Protein AF-A0A0K0XZ08-F1 (afdb_monomer_lite)

Radius of gyration: 13.1 Å; chains: 1; bounding box: 26×36×33 Å

Organism: NCBI:txid1579979

Foldseek 3Di:
DVVVVVVLQVVLVVQLVVLVVVCVVPVPDLVSLQSNLVSCVSNLVLVVSLVSLVPRDLVNDDPVVSVCSVVSNVSSCVSVVVD

Secondary structure (DSSP, 8-state):
-HHHHHHHHHHHHHHHHHHHHHHHH-TT-HHHHHHHHHHHHHTT-HHHHHHHHTTS-GGGS-HHHHHHHHHHHHHHHHHHT--

Structure (mmCIF, N/CA/C/O backbone):
data_AF-A0A0K0XZ08-F1
#
_entry.id   AF-A0A0K0XZ08-F1
#
loop_
_atom_site.group_PDB
_atom_site.id
_atom_site.type_symbol
_atom_site.label_atom_id
_atom_site.label_alt_id
_atom_site.label_comp_id
_atom_site.label_asym_id
_atom_site.label_entity_id
_atom_site.label_seq_id
_atom_site.pdbx_PDB_ins_code
_atom_site.Cartn_x
_atom_site.Cartn_y
_atom_site.Cartn_z
_atom_site.occupancy
_atom_site.B_iso_or_equiv
_atom_site.auth_seq_id
_atom_site.auth_comp_id
_atom_site.auth_asym_id
_atom_site.auth_atom_id
_atom_site.pdbx_PDB_model_num
ATOM 1 N N . MET A 1 1 ? -8.444 23.746 10.467 1.00 58.59 1 MET A N 1
ATOM 2 C CA . MET A 1 1 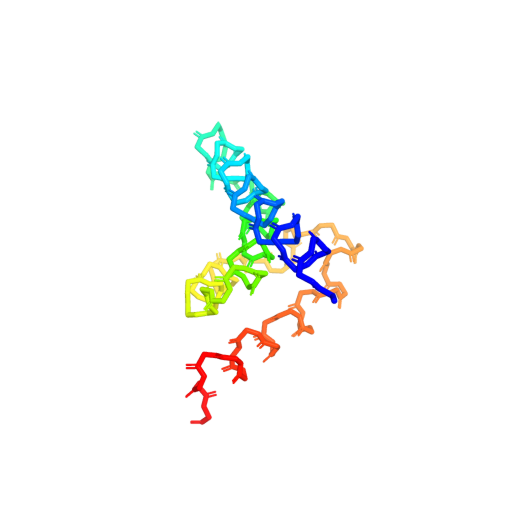? -7.723 22.639 9.787 1.00 58.59 1 MET A CA 1
ATOM 3 C C . MET A 1 1 ? -8.553 21.913 8.704 1.00 58.59 1 MET A C 1
ATOM 5 O O . MET A 1 1 ? -8.252 20.773 8.372 1.00 58.59 1 MET A O 1
ATOM 9 N N . LEU A 1 2 ? -9.554 22.544 8.069 1.00 57.44 2 LEU A N 1
ATOM 10 C CA . LEU A 1 2 ? -10.385 21.857 7.058 1.00 57.44 2 LEU A CA 1
ATOM 11 C C . LEU A 1 2 ? -9.705 21.740 5.681 1.00 57.44 2 LEU A C 1
ATOM 13 O O . LEU A 1 2 ? -9.764 20.677 5.073 1.00 57.44 2 LEU A O 1
ATOM 17 N N . ALA A 1 3 ? -8.983 22.774 5.232 1.00 65.00 3 ALA A N 1
ATOM 18 C CA . ALA A 1 3 ? -8.303 22.767 3.931 1.00 65.00 3 ALA A CA 1
ATOM 19 C C . ALA A 1 3 ? -7.228 21.666 3.817 1.00 65.00 3 ALA A C 1
ATOM 21 O O . ALA A 1 3 ? -7.215 20.917 2.848 1.00 65.00 3 ALA A O 1
ATOM 22 N N . GLN A 1 4 ? -6.387 21.491 4.844 1.00 59.44 4 GLN A N 1
ATOM 23 C CA . GLN A 1 4 ? -5.391 20.406 4.876 1.00 59.44 4 GLN A CA 1
ATOM 24 C C . GLN A 1 4 ? -6.029 19.012 4.902 1.00 59.44 4 GLN A C 1
ATOM 26 O O . GLN A 1 4 ? -5.498 18.079 4.300 1.00 59.44 4 GLN A O 1
ATOM 31 N N . THR A 1 5 ? -7.175 18.869 5.571 1.00 60.66 5 THR A N 1
ATOM 32 C CA . THR A 1 5 ? -7.888 17.589 5.665 1.00 60.66 5 THR A CA 1
ATOM 33 C C . THR A 1 5 ? -8.525 17.218 4.324 1.00 60.66 5 THR A C 1
ATOM 35 O O . THR A 1 5 ? -8.378 16.083 3.879 1.00 60.66 5 THR A O 1
ATOM 38 N N . LEU A 1 6 ? -9.143 18.183 3.633 1.00 62.31 6 LEU A N 1
ATOM 39 C CA . LEU A 1 6 ? -9.706 18.002 2.289 1.00 62.31 6 LEU A CA 1
ATOM 40 C C . LEU A 1 6 ? -8.622 17.710 1.244 1.00 62.31 6 LEU A C 1
ATOM 42 O O . LEU A 1 6 ? -8.762 16.753 0.486 1.00 62.31 6 LEU A O 1
ATOM 46 N N . SER A 1 7 ? -7.506 18.449 1.254 1.00 65.88 7 SER A N 1
ATOM 47 C CA . SER A 1 7 ? -6.369 18.156 0.369 1.00 65.88 7 SER A CA 1
ATOM 48 C C . SER A 1 7 ? -5.789 16.768 0.624 1.00 65.88 7 SER A C 1
ATOM 50 O O . SER A 1 7 ? -5.464 16.058 -0.324 1.00 65.88 7 SER A O 1
ATOM 52 N N . SER A 1 8 ? -5.705 16.343 1.888 1.00 64.62 8 SER A N 1
ATOM 53 C CA . SER A 1 8 ? -5.211 15.008 2.236 1.00 64.62 8 SER A CA 1
ATOM 54 C C . SER A 1 8 ? -6.155 13.895 1.788 1.00 64.62 8 SER A C 1
ATOM 56 O O . SER A 1 8 ? -5.682 12.813 1.466 1.00 64.62 8 SER A O 1
ATOM 58 N N . GLN A 1 9 ? -7.470 14.124 1.784 1.00 70.62 9 GLN A N 1
ATOM 59 C CA . GLN A 1 9 ? -8.444 13.141 1.303 1.00 70.62 9 GLN A CA 1
ATOM 60 C C . GLN A 1 9 ? -8.447 13.051 -0.229 1.00 70.62 9 GLN A C 1
ATOM 62 O O . GLN A 1 9 ? -8.375 11.947 -0.764 1.00 70.62 9 GLN A O 1
ATOM 67 N N . GLY 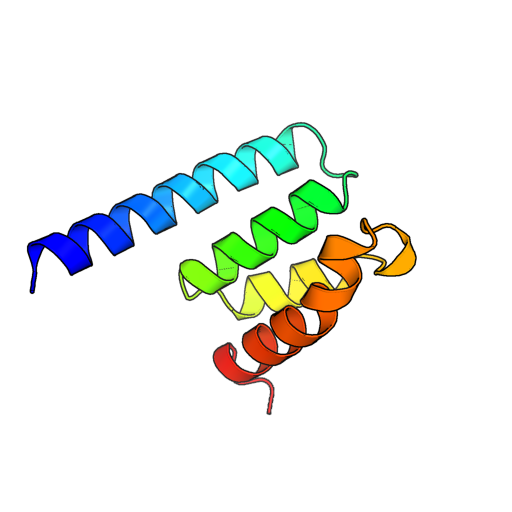A 1 10 ? -8.434 14.192 -0.928 1.00 74.25 10 GLY A N 1
ATOM 68 C CA . GLY A 1 10 ? -8.332 14.231 -2.393 1.00 74.25 10 GLY A CA 1
ATOM 69 C C . GLY A 1 10 ? -7.057 13.554 -2.900 1.00 74.25 10 GLY A C 1
ATOM 70 O O . GLY A 1 10 ? -7.123 12.632 -3.710 1.00 74.25 10 GLY A O 1
ATOM 71 N N . SER A 1 11 ? -5.913 13.890 -2.295 1.00 76.00 11 SER A N 1
ATOM 72 C CA . SER A 1 11 ? -4.612 13.315 -2.671 1.00 76.00 11 SER A CA 1
ATOM 73 C C . SER A 1 11 ? -4.550 11.800 -2.458 1.00 76.00 11 SER A C 1
ATOM 75 O O . SER A 1 11 ? -3.894 11.086 -3.215 1.00 76.00 11 SER A O 1
ATOM 77 N N . ARG A 1 12 ? -5.238 11.282 -1.430 1.00 80.69 12 ARG A N 1
ATOM 78 C CA . ARG A 1 12 ? -5.295 9.839 -1.158 1.00 80.69 12 ARG A CA 1
ATOM 79 C C . ARG A 1 12 ? -6.116 9.096 -2.209 1.00 80.69 12 ARG A C 1
ATOM 81 O O . ARG A 1 12 ? -5.667 8.051 -2.685 1.00 80.69 12 ARG A O 1
ATOM 88 N N . ALA A 1 13 ? -7.264 9.638 -2.609 1.00 81.69 13 ALA A N 1
ATOM 89 C CA . ALA A 1 13 ? -8.110 9.037 -3.638 1.00 81.69 13 ALA A CA 1
ATOM 90 C C . ALA A 1 13 ? -7.447 9.069 -5.030 1.00 81.69 13 ALA A C 1
ATOM 92 O O . ALA A 1 13 ? -7.520 8.097 -5.791 1.00 81.69 13 ALA A O 1
ATOM 93 N N . GLU A 1 14 ? -6.741 10.156 -5.348 1.00 82.56 14 GLU A N 1
ATOM 94 C CA . GLU A 1 14 ? -5.955 10.276 -6.579 1.00 82.56 14 GLU A CA 1
ATOM 95 C C . GLU A 1 14 ? -4.790 9.282 -6.608 1.00 82.56 14 GLU A C 1
ATOM 97 O O . GLU A 1 14 ? -4.620 8.569 -7.599 1.00 82.56 14 GLU A O 1
ATOM 102 N N . ALA A 1 15 ? -4.045 9.153 -5.503 1.00 84.75 15 ALA A N 1
ATOM 103 C CA . ALA A 1 15 ? -2.965 8.176 -5.388 1.00 84.75 15 ALA A CA 1
ATOM 104 C C . ALA A 1 15 ? -3.473 6.745 -5.611 1.00 84.75 15 ALA A C 1
ATOM 106 O O . ALA A 1 15 ? -2.874 5.983 -6.369 1.00 84.75 15 ALA A O 1
ATOM 107 N N . LEU A 1 16 ? -4.615 6.388 -5.018 1.00 88.56 16 LEU A N 1
ATOM 108 C CA . LEU A 1 16 ? -5.223 5.076 -5.225 1.00 88.56 16 LEU A CA 1
ATOM 109 C C . LEU A 1 16 ? -5.572 4.826 -6.697 1.00 88.56 16 LEU A C 1
ATOM 111 O O . LEU A 1 16 ? -5.292 3.753 -7.226 1.00 88.56 16 LEU A O 1
ATOM 115 N N . SER A 1 17 ? -6.141 5.825 -7.368 1.00 88.94 17 SER A N 1
ATOM 116 C CA . SER A 1 17 ? -6.482 5.734 -8.791 1.00 88.94 17 SER A CA 1
ATOM 117 C C . SER A 1 17 ? -5.236 5.563 -9.666 1.00 88.94 17 SER A C 1
ATOM 119 O O . SER A 1 17 ? -5.242 4.768 -10.607 1.00 88.94 17 SER A O 1
ATOM 121 N N . TYR A 1 18 ? -4.151 6.264 -9.331 1.00 88.56 18 TYR A N 1
ATOM 122 C CA . TYR A 1 18 ? -2.870 6.158 -10.026 1.00 88.56 18 TYR A CA 1
ATOM 123 C C . TYR A 1 18 ? -2.250 4.763 -9.882 1.00 88.56 18 TYR A C 1
ATOM 125 O O . TYR A 1 18 ? -1.912 4.129 -10.883 1.00 88.56 18 TYR A O 1
ATOM 133 N N . PHE A 1 19 ? -2.160 4.241 -8.656 1.00 88.88 19 PHE A N 1
ATOM 134 C CA . PHE A 1 19 ? -1.585 2.914 -8.421 1.00 88.88 19 PHE A CA 1
ATOM 135 C C . PHE A 1 19 ? -2.461 1.786 -8.950 1.00 88.88 19 PHE A C 1
ATOM 137 O O . PHE A 1 19 ? -1.936 0.769 -9.396 1.00 88.88 19 PHE A O 1
ATOM 144 N N . ARG A 1 20 ? -3.784 1.971 -8.979 1.00 89.88 20 ARG A N 1
ATOM 145 C CA . ARG A 1 20 ? -4.683 1.020 -9.630 1.00 89.88 20 ARG A CA 1
ATOM 146 C C . ARG A 1 20 ? -4.389 0.916 -11.124 1.00 89.88 20 ARG A C 1
ATOM 148 O O . ARG A 1 20 ? -4.281 -0.192 -11.629 1.00 89.88 20 ARG A O 1
ATOM 155 N N . ARG A 1 21 ? -4.189 2.043 -11.815 1.00 90.62 21 ARG A N 1
ATOM 156 C CA . ARG A 1 21 ? -3.771 2.026 -13.226 1.00 90.62 21 ARG A CA 1
ATOM 157 C C . ARG A 1 21 ? -2.404 1.372 -13.404 1.00 90.62 21 ARG A C 1
ATOM 159 O O . ARG A 1 21 ? -2.237 0.593 -14.329 1.00 90.62 21 ARG A O 1
ATOM 166 N N . ALA A 1 22 ? -1.446 1.644 -12.517 1.00 88.06 22 ALA A N 1
ATOM 167 C CA . ALA A 1 22 ? -0.139 0.984 -12.562 1.00 88.06 22 ALA A CA 1
ATOM 168 C C . ALA A 1 22 ? -0.262 -0.545 -12.418 1.00 88.06 22 ALA A C 1
ATOM 170 O O . ALA A 1 22 ? 0.363 -1.288 -13.168 1.00 88.06 22 ALA A O 1
ATOM 171 N N . TYR A 1 23 ? -1.126 -1.011 -11.516 1.00 88.56 23 TYR A N 1
ATOM 172 C CA . TYR A 1 23 ? -1.446 -2.429 -11.371 1.00 88.56 23 TYR A CA 1
ATOM 173 C C . TYR A 1 23 ? -2.165 -3.008 -12.600 1.00 88.56 23 TYR A C 1
ATOM 175 O O . TYR A 1 23 ? -1.890 -4.133 -12.992 1.00 88.56 23 TYR A O 1
ATOM 183 N N . GLU A 1 24 ? -3.060 -2.252 -13.238 1.00 89.62 24 GLU A N 1
ATOM 184 C CA . GLU A 1 24 ? -3.719 -2.675 -14.482 1.00 89.62 24 GLU A CA 1
ATOM 185 C C . GLU A 1 24 ? -2.735 -2.772 -15.663 1.00 89.62 24 GLU A C 1
ATOM 187 O O . GLU A 1 24 ? -2.930 -3.607 -16.544 1.00 89.62 24 GLU A O 1
ATOM 192 N N . LEU A 1 25 ? -1.669 -1.960 -15.675 1.00 90.31 25 LEU A N 1
ATOM 193 C CA . LEU A 1 25 ? -0.606 -2.032 -16.684 1.00 90.31 25 LEU A CA 1
ATOM 194 C C . LEU A 1 25 ? 0.282 -3.268 -16.508 1.00 90.31 25 LEU A C 1
ATOM 196 O O . LEU A 1 25 ? 0.650 -3.896 -17.498 1.00 90.31 25 LEU A O 1
ATOM 200 N N . ASP A 1 26 ? 0.629 -3.610 -15.268 1.00 85.69 26 ASP A N 1
ATOM 201 C CA . ASP A 1 26 ? 1.402 -4.811 -14.959 1.00 85.69 26 ASP A CA 1
ATOM 202 C C . ASP A 1 26 ? 0.964 -5.410 -13.619 1.00 85.69 26 ASP A C 1
ATOM 204 O O . ASP A 1 26 ? 1.497 -5.107 -12.546 1.00 85.69 26 ASP A O 1
ATOM 208 N N . ALA A 1 27 ? -0.023 -6.302 -13.702 1.00 84.69 27 ALA A N 1
ATOM 209 C CA . ALA A 1 27 ? -0.582 -6.981 -12.541 1.00 84.69 27 ALA A CA 1
ATOM 210 C C . ALA A 1 27 ? 0.386 -8.004 -11.923 1.00 84.69 27 ALA A C 1
ATOM 212 O O . ALA A 1 27 ? 0.160 -8.438 -10.790 1.00 84.69 27 ALA A O 1
ATOM 213 N N . GLY A 1 28 ? 1.442 -8.400 -12.646 1.00 87.38 28 GLY A N 1
ATOM 214 C CA . GLY A 1 28 ? 2.486 -9.307 -12.168 1.00 87.38 28 GLY A CA 1
ATOM 215 C C . GLY A 1 28 ? 3.588 -8.595 -11.383 1.00 87.38 28 GLY A C 1
ATOM 216 O O . GLY A 1 28 ? 4.373 -9.245 -10.692 1.00 87.38 28 GLY A O 1
ATOM 217 N N . ASN A 1 29 ? 3.640 -7.263 -11.444 1.00 89.00 29 ASN A N 1
ATOM 218 C CA . ASN A 1 29 ? 4.669 -6.491 -10.773 1.00 89.00 29 ASN A CA 1
ATOM 219 C C . ASN A 1 29 ? 4.380 -6.330 -9.276 1.00 89.00 29 ASN A C 1
ATOM 221 O O . ASN A 1 29 ? 3.525 -5.545 -8.855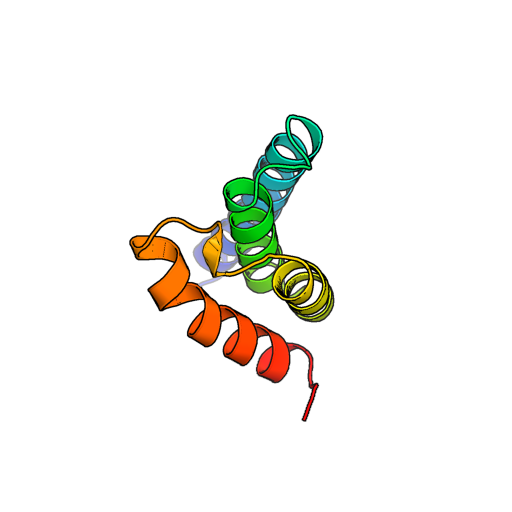 1.00 89.00 29 ASN A O 1
ATOM 225 N N . VAL A 1 30 ? 5.168 -7.023 -8.455 1.00 90.38 30 VAL A N 1
ATOM 226 C CA . VAL A 1 30 ? 5.076 -6.965 -6.988 1.00 90.38 30 VAL A CA 1
ATOM 227 C C . VAL A 1 30 ? 5.284 -5.559 -6.418 1.00 90.38 30 VAL A C 1
ATOM 229 O O . VAL A 1 30 ? 4.734 -5.242 -5.367 1.00 90.38 30 VAL A O 1
ATOM 232 N N . VAL A 1 31 ? 6.009 -4.677 -7.119 1.00 89.88 31 VAL A N 1
ATOM 233 C CA . VAL A 1 31 ? 6.195 -3.279 -6.697 1.00 89.88 31 VAL A CA 1
ATOM 234 C C . VAL A 1 31 ? 4.889 -2.497 -6.830 1.00 89.88 31 VAL A C 1
ATOM 236 O O . VAL A 1 31 ? 4.540 -1.731 -5.931 1.00 89.88 31 VAL A O 1
ATOM 239 N N . TYR A 1 32 ? 4.135 -2.702 -7.914 1.00 91.19 32 TYR A N 1
ATOM 240 C CA . TYR A 1 32 ? 2.833 -2.055 -8.096 1.00 91.19 32 TYR A CA 1
ATOM 241 C C . TYR A 1 32 ? 1.779 -2.628 -7.158 1.00 91.19 32 TYR A C 1
ATOM 243 O O . TYR A 1 32 ? 1.003 -1.862 -6.590 1.00 91.19 32 TYR A O 1
ATOM 251 N N . GLN A 1 33 ? 1.802 -3.940 -6.916 1.00 91.25 33 GLN A N 1
ATOM 252 C CA . GLN A 1 33 ? 0.963 -4.568 -5.893 1.00 91.25 33 GLN A CA 1
ATOM 253 C C . GLN A 1 33 ? 1.240 -3.970 -4.504 1.00 91.25 33 GLN A C 1
ATOM 255 O O . GLN A 1 33 ? 0.309 -3.590 -3.792 1.00 91.25 33 GLN A O 1
ATOM 260 N N . PHE A 1 34 ? 2.515 -3.805 -4.138 1.00 92.88 34 PHE A N 1
ATOM 261 C CA . PHE A 1 34 ? 2.904 -3.215 -2.858 1.00 92.88 34 PHE A CA 1
ATOM 262 C C . PHE A 1 34 ? 2.486 -1.743 -2.746 1.00 92.88 34 PHE A C 1
ATOM 264 O O . PHE A 1 34 ? 1.919 -1.323 -1.736 1.00 92.88 34 PHE A O 1
ATOM 271 N N . ALA A 1 35 ? 2.706 -0.953 -3.799 1.00 91.69 35 ALA A N 1
ATOM 272 C CA . ALA A 1 35 ? 2.312 0.452 -3.828 1.00 91.69 35 ALA A CA 1
ATOM 273 C C . ALA A 1 35 ? 0.785 0.634 -3.764 1.00 91.69 35 ALA A C 1
ATOM 275 O O . ALA A 1 35 ? 0.292 1.521 -3.062 1.00 91.69 35 ALA A O 1
ATOM 276 N N . LEU A 1 36 ? 0.029 -0.240 -4.434 1.00 93.19 36 LEU A N 1
ATOM 277 C CA . LEU A 1 36 ? -1.428 -0.256 -4.373 1.00 93.19 36 LEU A CA 1
ATOM 278 C C . LEU A 1 36 ? -1.928 -0.621 -2.967 1.00 93.19 36 LEU A C 1
ATOM 280 O O . LEU A 1 36 ? -2.827 0.047 -2.456 1.00 93.19 36 LEU A O 1
ATOM 284 N N . ALA A 1 37 ? -1.299 -1.584 -2.286 1.00 93.62 37 ALA A N 1
ATOM 285 C CA . ALA A 1 37 ? -1.610 -1.895 -0.889 1.00 93.62 37 ALA A CA 1
ATOM 286 C C . ALA A 1 37 ? -1.369 -0.704 0.057 1.00 93.62 37 ALA A C 1
ATOM 288 O O . ALA A 1 37 ? -2.215 -0.403 0.903 1.00 93.62 37 ALA A O 1
ATOM 289 N N . LYS A 1 38 ? -0.264 0.037 -0.120 1.00 92.44 38 LYS A N 1
ATOM 290 C CA . LYS A 1 38 ? -0.007 1.284 0.630 1.00 92.44 38 LYS A CA 1
ATOM 291 C C . LYS A 1 38 ? -1.108 2.317 0.398 1.00 92.44 38 LYS A C 1
ATOM 293 O O . LYS A 1 38 ? -1.571 2.957 1.342 1.00 92.44 38 LYS A O 1
ATOM 298 N N . ALA A 1 39 ? -1.551 2.471 -0.848 1.00 92.12 39 ALA A N 1
ATOM 299 C CA . ALA A 1 39 ? -2.630 3.392 -1.181 1.00 92.12 39 ALA A CA 1
ATOM 300 C C . ALA A 1 39 ? -3.977 2.950 -0.593 1.00 92.12 39 ALA A C 1
ATOM 302 O O . ALA A 1 39 ? -4.721 3.799 -0.100 1.00 92.12 39 ALA A O 1
ATOM 303 N N . TYR A 1 40 ? -4.278 1.649 -0.574 1.00 93.50 40 TYR A N 1
ATOM 304 C CA . TYR A 1 40 ? -5.461 1.125 0.109 1.00 93.50 40 TYR A CA 1
ATOM 305 C C . TYR A 1 40 ? -5.453 1.485 1.598 1.00 93.50 40 TYR A C 1
ATOM 307 O O . TYR A 1 40 ? -6.424 2.070 2.084 1.00 93.50 40 TYR A O 1
ATOM 315 N N . LEU A 1 41 ? -4.332 1.274 2.293 1.00 91.56 41 LEU A N 1
ATOM 316 C CA . LEU A 1 41 ? -4.185 1.678 3.694 1.00 91.56 41 LEU A CA 1
ATOM 317 C C . LEU A 1 41 ? -4.423 3.173 3.915 1.00 91.56 41 LEU A C 1
ATOM 319 O O . LEU A 1 41 ? -5.164 3.555 4.820 1.00 91.56 41 LEU A O 1
ATOM 323 N N . ALA A 1 42 ? -3.834 4.025 3.073 1.00 89.69 42 ALA A N 1
ATOM 324 C CA . ALA A 1 42 ? -3.996 5.473 3.183 1.00 89.69 42 ALA A CA 1
ATOM 325 C C . ALA A 1 42 ? -5.467 5.912 3.023 1.00 89.69 42 ALA A C 1
ATOM 327 O O . ALA A 1 42 ? -5.899 6.881 3.654 1.00 89.69 42 ALA A O 1
ATOM 328 N N . ASN A 1 43 ? -6.245 5.180 2.221 1.00 89.62 43 ASN A N 1
ATOM 329 C CA . ASN A 1 43 ? -7.670 5.421 1.983 1.00 89.62 43 ASN A CA 1
ATOM 330 C C . ASN A 1 43 ? -8.595 4.729 3.003 1.00 89.62 43 ASN A C 1
ATOM 332 O O . ASN A 1 43 ? -9.804 4.703 2.796 1.00 89.62 43 ASN A O 1
ATOM 336 N N . GLY A 1 44 ? -8.057 4.157 4.088 1.00 89.88 44 GLY A N 1
ATOM 337 C CA . GLY A 1 44 ? -8.848 3.446 5.103 1.00 89.88 44 GLY A CA 1
ATOM 338 C C . GLY A 1 44 ? -9.356 2.072 4.650 1.00 89.88 44 GLY A C 1
ATOM 339 O O . GLY A 1 44 ? -10.118 1.427 5.361 1.00 89.88 44 GLY A O 1
ATOM 340 N N . ARG A 1 45 ? -8.910 1.600 3.484 1.00 92.75 45 ARG A N 1
ATOM 341 C CA . ARG A 1 45 ? -9.255 0.307 2.877 1.00 92.75 45 ARG A CA 1
ATOM 342 C C . ARG A 1 45 ? -8.283 -0.773 3.350 1.00 92.75 45 ARG A C 1
ATOM 344 O O . ARG A 1 45 ? -7.563 -1.394 2.573 1.00 92.75 45 ARG A O 1
ATOM 351 N N . ALA A 1 46 ? -8.177 -0.922 4.669 1.00 93.44 46 ALA A N 1
ATOM 352 C CA . ALA A 1 46 ? -7.148 -1.753 5.287 1.00 93.44 46 ALA A CA 1
ATOM 353 C C . ALA A 1 46 ? -7.322 -3.248 4.971 1.00 93.44 46 ALA A C 1
ATOM 355 O O . ALA A 1 46 ? -6.332 -3.941 4.750 1.00 93.44 46 ALA A O 1
ATOM 356 N N . ALA A 1 47 ? -8.565 -3.730 4.862 1.00 93.50 47 ALA A N 1
ATOM 357 C CA . ALA A 1 47 ? -8.850 -5.117 4.504 1.00 93.50 47 ALA A CA 1
ATOM 358 C C . ALA A 1 47 ? -8.324 -5.473 3.103 1.00 93.50 47 ALA A C 1
ATOM 360 O O . ALA A 1 47 ? -7.672 -6.504 2.932 1.00 93.50 47 ALA A O 1
ATOM 361 N N . GLU A 1 48 ? -8.527 -4.599 2.111 1.00 93.44 48 GLU A N 1
ATOM 362 C CA . GLU A 1 48 ? -7.974 -4.809 0.768 1.00 93.44 48 GLU A CA 1
ATOM 363 C C . GLU A 1 48 ? -6.446 -4.729 0.743 1.00 93.44 48 GLU A C 1
ATOM 365 O O . GLU A 1 48 ? -5.803 -5.463 -0.008 1.00 93.44 48 GLU A O 1
ATOM 370 N N . ALA A 1 49 ? -5.852 -3.880 1.588 1.00 94.38 49 ALA A N 1
ATOM 371 C CA . ALA A 1 49 ? -4.403 -3.828 1.727 1.00 94.38 49 ALA A CA 1
ATOM 372 C C . ALA A 1 49 ? -3.833 -5.149 2.263 1.00 94.38 49 ALA A C 1
ATOM 374 O O . ALA A 1 49 ? -2.861 -5.644 1.698 1.00 94.38 49 ALA A O 1
ATOM 375 N N . VAL A 1 50 ? -4.449 -5.751 3.292 1.00 94.56 50 VAL A N 1
ATOM 376 C CA . VAL A 1 50 ? -4.038 -7.067 3.821 1.00 94.56 50 VAL A CA 1
ATOM 377 C C . VAL A 1 50 ? -4.110 -8.129 2.728 1.00 94.56 50 VAL A C 1
ATOM 379 O O . VAL A 1 50 ? -3.107 -8.783 2.454 1.00 94.56 50 VAL A O 1
ATOM 382 N N . GLN A 1 51 ? -5.255 -8.249 2.049 1.00 92.75 51 GLN A N 1
ATOM 383 C CA . GLN A 1 51 ? -5.440 -9.249 0.991 1.00 92.75 51 GLN A CA 1
ATOM 384 C C . GLN A 1 51 ? -4.421 -9.108 -0.141 1.00 92.75 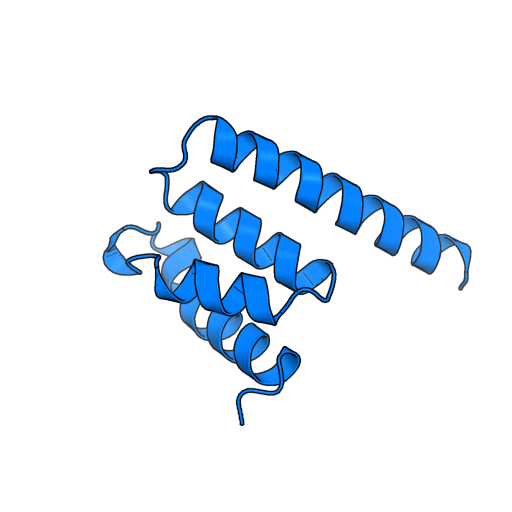51 GLN A C 1
ATOM 386 O O . GLN A 1 51 ? -3.981 -10.106 -0.707 1.00 92.75 51 GLN A O 1
ATOM 391 N N . MET A 1 52 ? -4.055 -7.877 -0.498 1.00 91.50 52 MET A N 1
ATOM 392 C CA . MET A 1 52 ? -3.056 -7.642 -1.532 1.00 91.50 52 MET A CA 1
ATOM 393 C C . MET A 1 52 ? -1.648 -7.980 -1.040 1.00 91.50 52 MET A C 1
ATOM 395 O O . MET A 1 52 ? -0.910 -8.639 -1.767 1.00 91.50 52 MET A O 1
ATOM 399 N N . LEU A 1 53 ? -1.289 -7.591 0.187 1.00 92.06 53 LEU A N 1
ATOM 400 C CA . LEU A 1 53 ? 0.025 -7.874 0.770 1.00 92.06 53 LEU A CA 1
ATOM 401 C C . LEU A 1 53 ? 0.266 -9.372 0.947 1.00 92.06 53 LEU A C 1
ATOM 403 O O . LEU A 1 53 ? 1.333 -9.847 0.588 1.00 92.06 53 LEU A O 1
ATOM 407 N N . GLU A 1 54 ? -0.730 -10.129 1.405 1.00 91.31 54 GLU A N 1
ATOM 408 C CA . GLU A 1 54 ? -0.617 -11.583 1.603 1.00 91.31 54 GLU A CA 1
ATOM 409 C C . GLU A 1 54 ? -0.376 -12.368 0.308 1.00 91.31 54 GLU A C 1
ATOM 411 O O . GLU A 1 54 ? 0.103 -13.500 0.346 1.00 91.31 54 GLU A O 1
ATOM 416 N N . ARG A 1 55 ? -0.696 -11.774 -0.845 1.00 89.25 55 ARG A N 1
ATOM 417 C CA . ARG A 1 55 ? -0.463 -12.372 -2.167 1.00 89.25 55 ARG A CA 1
ATOM 418 C C . ARG A 1 55 ? 0.906 -12.029 -2.746 1.00 89.25 55 ARG A C 1
ATOM 420 O O . ARG A 1 55 ? 1.293 -12.631 -3.745 1.00 89.25 55 ARG A O 1
ATOM 427 N N . ILE A 1 56 ? 1.608 -11.059 -2.165 1.00 90.31 56 ILE A N 1
ATOM 428 C CA . ILE A 1 56 ? 2.944 -10.660 -2.600 1.00 90.31 56 ILE A CA 1
ATOM 429 C C . ILE A 1 56 ? 3.953 -11.603 -1.956 1.00 90.31 56 ILE A C 1
ATOM 431 O O . ILE A 1 56 ? 3.956 -11.776 -0.741 1.00 90.31 56 ILE A O 1
ATOM 435 N N . ASP A 1 57 ? 4.857 -12.161 -2.757 1.00 90.12 57 ASP A N 1
ATOM 436 C CA . ASP A 1 57 ? 6.051 -12.807 -2.222 1.00 90.12 57 ASP A CA 1
ATOM 437 C C . ASP A 1 57 ? 7.050 -11.723 -1.775 1.00 90.12 57 ASP A C 1
ATOM 439 O O . ASP A 1 57 ? 7.584 -10.992 -2.621 1.00 90.12 57 ASP A O 1
ATOM 443 N N . PRO A 1 58 ? 7.355 -11.596 -0.469 1.00 87.50 58 PRO A N 1
ATOM 444 C CA . PRO A 1 58 ? 8.304 -10.599 0.005 1.00 87.50 58 PRO A CA 1
ATOM 445 C C . PRO A 1 58 ? 9.690 -10.782 -0.621 1.00 87.50 58 PRO A C 1
ATOM 447 O O . PRO A 1 58 ? 10.410 -9.807 -0.805 1.00 87.50 58 PRO A O 1
ATOM 450 N N . SER A 1 59 ? 10.077 -11.999 -1.008 1.00 88.88 59 SER A N 1
ATOM 451 C CA . SER A 1 59 ? 11.367 -12.261 -1.651 1.00 88.88 59 SER A CA 1
ATOM 452 C C . SER A 1 59 ? 11.487 -11.649 -3.053 1.00 88.88 59 SER A C 1
ATOM 454 O O . SER A 1 59 ? 12.603 -11.423 -3.520 1.00 88.88 59 SER A O 1
ATOM 456 N N . ALA A 1 60 ? 10.366 -11.305 -3.693 1.00 89.38 60 ALA A N 1
ATOM 457 C CA . ALA A 1 60 ? 10.332 -10.632 -4.987 1.00 89.38 60 ALA A CA 1
ATOM 458 C C . ALA A 1 60 ? 10.410 -9.099 -4.864 1.00 89.38 60 ALA A C 1
ATOM 460 O O . ALA A 1 60 ? 10.742 -8.416 -5.832 1.00 89.38 60 ALA A O 1
ATOM 461 N N . LEU A 1 61 ? 10.149 -8.535 -3.678 1.00 88.88 61 LEU A N 1
ATOM 462 C CA . LEU A 1 61 ? 10.244 -7.091 -3.459 1.00 88.88 61 LEU A CA 1
ATOM 463 C C . LEU A 1 61 ? 11.708 -6.613 -3.486 1.00 88.88 61 LEU A C 1
ATOM 465 O O . LEU A 1 61 ? 12.616 -7.364 -3.130 1.00 88.88 61 LEU A O 1
ATOM 469 N N . PRO A 1 62 ? 11.980 -5.350 -3.838 1.00 90.25 62 PRO A N 1
ATOM 470 C CA . PRO A 1 62 ? 13.261 -4.702 -3.573 1.00 90.25 62 PRO A CA 1
ATOM 471 C C . PRO A 1 62 ? 13.602 -4.717 -2.077 1.00 90.25 62 PRO A C 1
ATOM 473 O O . PRO A 1 62 ? 12.716 -4.599 -1.232 1.00 90.25 62 PRO A O 1
ATOM 476 N N . SER A 1 63 ? 14.886 -4.794 -1.728 1.00 88.81 63 SER A N 1
ATOM 477 C CA . SER A 1 63 ? 15.361 -4.817 -0.332 1.00 88.81 63 SER A CA 1
ATOM 478 C C . SER A 1 63 ? 14.844 -3.645 0.512 1.00 88.81 63 SER A C 1
ATOM 480 O O . SER A 1 63 ? 14.497 -3.841 1.675 1.00 88.81 63 SER A O 1
ATOM 482 N N . SER A 1 64 ? 14.708 -2.456 -0.082 1.00 86.31 64 SER A N 1
ATOM 483 C CA . SER A 1 64 ? 14.106 -1.281 0.563 1.00 86.31 64 SER A CA 1
ATOM 484 C C . SER A 1 64 ? 12.634 -1.482 0.945 1.00 86.31 64 SER A C 1
ATOM 486 O O . SER A 1 64 ? 12.212 -1.042 2.009 1.00 86.31 64 SER A O 1
ATOM 488 N N . GLN A 1 65 ? 11.858 -2.177 0.112 1.00 89.12 65 GLN A N 1
ATOM 489 C CA . GLN A 1 65 ? 10.429 -2.432 0.332 1.00 89.12 65 GLN A CA 1
ATOM 490 C C . GLN A 1 65 ? 10.196 -3.678 1.190 1.00 89.12 65 GLN A C 1
ATOM 492 O O . GLN A 1 65 ? 9.250 -3.710 1.970 1.00 89.12 65 GLN A O 1
ATOM 497 N N . ARG A 1 66 ? 11.087 -4.677 1.127 1.00 89.56 66 ARG A N 1
ATOM 498 C CA . ARG A 1 66 ? 11.053 -5.853 2.017 1.00 89.56 66 ARG A CA 1
ATOM 499 C C . ARG A 1 66 ? 11.100 -5.474 3.486 1.00 89.56 66 ARG A C 1
ATOM 501 O O . ARG A 1 66 ? 10.360 -6.045 4.279 1.00 89.56 66 ARG A O 1
ATOM 508 N N . ALA A 1 67 ? 11.967 -4.525 3.834 1.00 88.88 67 ALA A N 1
ATOM 509 C CA . ALA A 1 67 ? 12.086 -4.046 5.204 1.00 88.88 67 ALA A CA 1
ATOM 510 C C . ALA A 1 67 ? 10.785 -3.379 5.687 1.00 88.88 67 ALA A C 1
ATOM 512 O O . ALA A 1 67 ? 10.393 -3.547 6.837 1.00 88.88 67 ALA A O 1
ATOM 513 N N . GLU A 1 68 ? 10.090 -2.665 4.797 1.00 91.12 68 GLU A N 1
ATOM 514 C CA . GLU A 1 68 ? 8.820 -1.997 5.106 1.00 91.12 68 GLU A CA 1
ATOM 515 C C . GLU A 1 68 ? 7.621 -2.963 5.094 1.00 91.12 68 GLU A C 1
ATOM 517 O O . GLU A 1 68 ? 6.650 -2.744 5.817 1.00 91.12 68 GLU A O 1
ATOM 522 N N . TYR A 1 69 ? 7.683 -4.047 4.311 1.00 92.19 69 TYR A N 1
ATOM 523 C CA . TYR A 1 69 ? 6.565 -4.965 4.077 1.00 92.19 69 TYR A CA 1
ATOM 524 C C . TYR A 1 69 ? 5.925 -5.481 5.365 1.00 92.19 69 TYR A C 1
ATOM 526 O O . TYR A 1 69 ? 4.704 -5.430 5.510 1.00 92.19 69 TYR A O 1
ATOM 534 N N . GLN A 1 70 ? 6.739 -5.935 6.320 1.00 90.06 70 GLN A N 1
ATOM 535 C CA . GLN A 1 70 ? 6.224 -6.470 7.581 1.00 90.06 70 GLN A CA 1
ATOM 536 C C . GLN A 1 70 ? 5.496 -5.396 8.395 1.00 90.06 70 GLN A C 1
ATOM 538 O O . GLN A 1 70 ? 4.407 -5.652 8.901 1.00 90.06 70 GLN A O 1
ATOM 543 N N . GLY A 1 71 ? 6.058 -4.186 8.483 1.00 92.75 71 GLY A N 1
ATOM 544 C CA . GLY A 1 71 ? 5.426 -3.073 9.193 1.00 9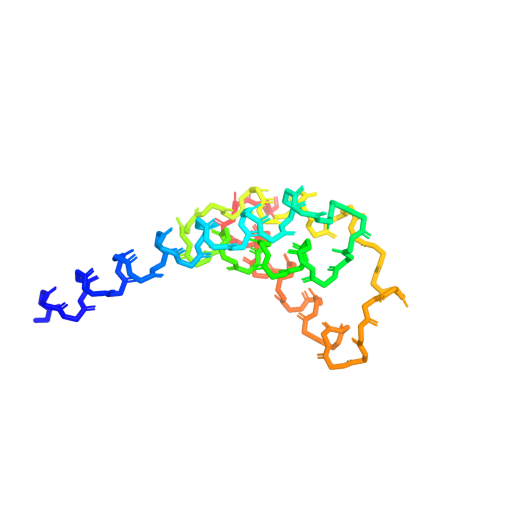2.75 71 GLY A CA 1
ATOM 545 C C . GLY A 1 71 ? 4.099 -2.670 8.554 1.00 92.75 71 GLY A C 1
ATOM 546 O O . GLY A 1 71 ? 3.108 -2.468 9.254 1.00 92.75 71 GLY A O 1
ATOM 547 N N . LEU A 1 72 ? 4.059 -2.638 7.222 1.00 92.88 72 LEU A N 1
ATOM 548 C CA . LEU A 1 72 ? 2.855 -2.309 6.473 1.00 92.88 72 LEU A CA 1
ATOM 549 C C . LEU A 1 72 ? 1.758 -3.369 6.640 1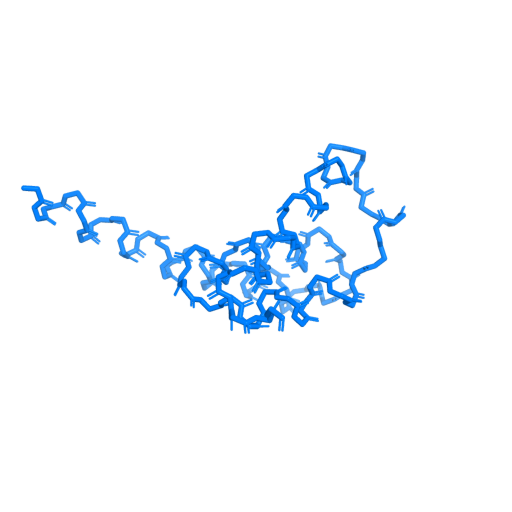.00 92.88 72 LEU A C 1
ATOM 551 O O . LEU A 1 72 ? 0.602 -3.015 6.855 1.00 92.88 72 LEU A O 1
ATOM 555 N N . LEU A 1 73 ? 2.106 -4.659 6.582 1.00 93.69 73 LEU A N 1
ATOM 556 C CA . LEU A 1 73 ? 1.149 -5.752 6.778 1.00 93.69 73 LEU A CA 1
ATOM 557 C C . LEU A 1 73 ? 0.562 -5.735 8.191 1.00 93.69 73 LEU A C 1
ATOM 559 O O . LEU A 1 73 ? -0.648 -5.881 8.352 1.00 93.69 73 LEU A O 1
ATOM 563 N N . GLN A 1 74 ? 1.397 -5.511 9.206 1.00 93.19 74 GLN A N 1
ATOM 564 C CA . GLN A 1 74 ? 0.931 -5.418 10.589 1.00 93.19 74 GLN A CA 1
ATOM 565 C C . GLN A 1 74 ? 0.015 -4.212 10.794 1.00 93.19 74 GLN A C 1
ATOM 567 O O . GLN A 1 74 ? -1.057 -4.339 11.383 1.00 93.19 74 GLN A O 1
ATOM 572 N N . GLN A 1 75 ? 0.382 -3.056 10.235 1.00 92.56 75 GLN A N 1
ATOM 573 C CA . GLN A 1 75 ? -0.470 -1.871 10.259 1.00 92.56 75 GLN A CA 1
ATOM 574 C C . GLN A 1 75 ? -1.804 -2.117 9.542 1.00 92.56 75 GLN A C 1
ATOM 576 O O . GLN A 1 75 ? -2.850 -1.690 10.026 1.00 92.56 75 GLN A O 1
ATOM 581 N N . ALA A 1 76 ? -1.786 -2.817 8.405 1.00 93.62 76 ALA A N 1
ATOM 582 C CA . ALA A 1 76 ? -2.999 -3.162 7.676 1.00 93.62 76 ALA A CA 1
ATOM 583 C C . ALA A 1 76 ? -3.919 -4.073 8.487 1.00 93.62 76 ALA A C 1
ATOM 585 O O . ALA A 1 76 ? -5.122 -3.826 8.532 1.00 93.62 76 ALA A O 1
ATOM 586 N N . ARG A 1 77 ? -3.364 -5.078 9.170 1.00 93.19 77 ARG A N 1
ATOM 587 C CA . ARG A 1 77 ? -4.142 -5.993 10.011 1.00 93.19 77 ARG A CA 1
ATOM 588 C C . ARG A 1 77 ? -4.776 -5.289 11.203 1.00 93.19 77 ARG A C 1
ATOM 590 O O . ARG A 1 77 ? -5.987 -5.397 11.380 1.00 93.19 77 ARG A O 1
ATOM 597 N N . ALA A 1 78 ? -3.989 -4.486 11.918 1.00 92.62 78 ALA A N 1
ATOM 598 C CA . ALA A 1 78 ? -4.476 -3.680 13.034 1.00 92.62 78 ALA A CA 1
ATOM 599 C C . ALA A 1 78 ? -5.603 -2.724 12.602 1.00 92.62 78 ALA A C 1
ATOM 601 O O . ALA A 1 78 ? -6.635 -2.631 13.258 1.00 92.62 78 ALA A O 1
ATOM 602 N N . ASN A 1 79 ? -5.450 -2.054 11.454 1.00 90.56 79 ASN A N 1
ATOM 603 C CA . ASN A 1 79 ? -6.458 -1.117 10.949 1.00 90.56 79 ASN A CA 1
ATOM 604 C C . ASN A 1 79 ? -7.722 -1.802 10.408 1.00 90.56 79 ASN A C 1
ATOM 606 O O . ASN A 1 79 ? -8.776 -1.174 10.347 1.00 90.56 79 ASN A O 1
ATOM 610 N N . ALA A 1 80 ? -7.616 -3.051 9.962 1.00 88.19 80 ALA A N 1
ATOM 611 C CA . ALA A 1 80 ? -8.744 -3.822 9.456 1.00 88.19 80 ALA A CA 1
ATOM 612 C C . ALA A 1 80 ? -9.500 -4.580 10.561 1.00 88.19 80 ALA A C 1
ATOM 614 O O . ALA A 1 80 ? -10.550 -5.151 10.277 1.00 88.19 80 ALA A O 1
ATOM 615 N N . GLY A 1 81 ? -8.994 -4.576 11.800 1.00 83.25 81 GLY A N 1
ATOM 616 C CA . GLY A 1 81 ? -9.591 -5.316 12.912 1.00 83.25 81 GLY A CA 1
ATOM 617 C C . GLY A 1 81 ? -9.402 -6.830 12.805 1.00 83.25 81 GLY A C 1
ATOM 618 O O . GLY A 1 81 ? -10.233 -7.579 13.311 1.00 83.25 81 GLY A O 1
ATOM 619 N N . PHE A 1 82 ? -8.340 -7.283 12.127 1.00 65.19 82 PHE A N 1
ATOM 620 C CA . PHE A 1 82 ? -7.880 -8.669 12.232 1.00 65.19 82 PHE A CA 1
ATOM 621 C C . PHE A 1 82 ? -7.051 -8.802 13.524 1.00 65.19 82 PHE A C 1
ATOM 623 O O . PHE A 1 82 ? -5.822 -8.817 13.461 1.00 65.19 82 PHE A O 1
ATOM 630 N N . ASP A 1 83 ? -7.728 -8.805 14.675 1.00 53.72 83 ASP A N 1
ATOM 631 C CA . ASP A 1 83 ? -7.182 -9.197 15.989 1.00 53.72 83 ASP A CA 1
ATOM 632 C C . ASP A 1 83 ? -7.405 -10.700 16.232 1.00 53.72 83 ASP A C 1
ATOM 634 O O . ASP A 1 83 ? -8.528 -11.186 15.947 1.00 53.72 83 ASP A O 1
#

pLDDT: mean 86.05, std 10.14, range [53.72, 94.56]

Sequence (83 aa):
MLAQTLSSQGSRAEALSYFRRAYELDAGNVVYQFALAKAYLANGRAAEAVQMLERIDPSALPSSQRAEYQGLLQQARANAGFD

InterPro domains:
  IPR011990 Tetratricopeptide-like helical domain superfamily [G3DSA:1.25.40.10] (1-80)
  IPR011990 Tetratricopeptide-like helical domain superfamily [SSF48452] (2-55)